Protein AF-A0A1I8ANJ7-F1 (afdb_monomer_lite)

Radius of gyration: 20.02 Å; chains: 1; bounding box: 48×36×56 Å

Structure (mmCIF, N/CA/C/O backbone):
data_AF-A0A1I8ANJ7-F1
#
_entry.id   AF-A0A1I8ANJ7-F1
#
loop_
_atom_site.group_PDB
_atom_site.id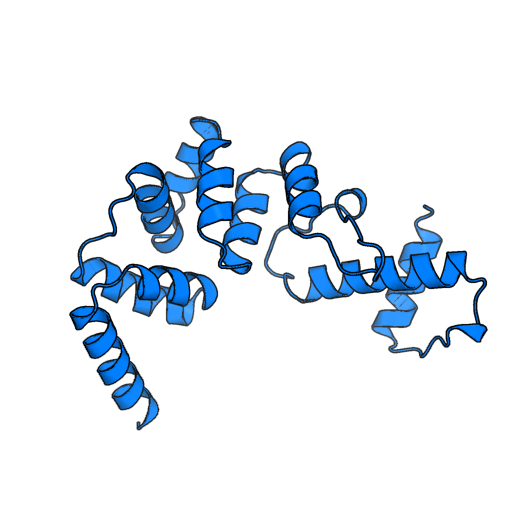
_atom_site.type_symbol
_atom_site.label_atom_id
_atom_site.label_alt_id
_atom_site.label_comp_id
_atom_site.label_asym_id
_atom_site.label_entity_id
_atom_site.label_seq_id
_atom_site.pdbx_PDB_ins_code
_atom_site.Cartn_x
_atom_site.Cartn_y
_atom_site.Cartn_z
_atom_site.occupancy
_atom_site.B_iso_or_equiv
_atom_site.auth_seq_id
_atom_site.auth_comp_id
_atom_site.auth_asym_id
_atom_site.auth_atom_id
_atom_site.pdbx_PDB_model_num
ATOM 1 N N . MET A 1 1 ? -5.001 6.020 26.574 1.00 52.22 1 MET A N 1
ATOM 2 C CA . MET A 1 1 ? -6.286 5.667 27.231 1.00 52.22 1 MET A CA 1
ATOM 3 C C . MET A 1 1 ? -6.264 4.179 27.523 1.00 52.22 1 MET A C 1
ATOM 5 O O . MET A 1 1 ? -5.816 3.430 26.674 1.00 52.22 1 MET A O 1
ATOM 9 N N . ASN A 1 2 ? -6.671 3.807 28.738 1.00 56.47 2 ASN A N 1
ATOM 10 C CA . ASN A 1 2 ? -6.442 2.523 29.410 1.00 56.47 2 ASN A CA 1
ATOM 11 C C . ASN A 1 2 ? -6.648 1.273 28.541 1.00 56.47 2 ASN A C 1
ATOM 13 O O . ASN A 1 2 ? -7.693 1.131 27.906 1.00 56.47 2 ASN A O 1
ATOM 17 N N . SER A 1 3 ? -5.702 0.331 28.623 1.00 76.25 3 SER A N 1
ATOM 18 C CA . SER A 1 3 ? -5.731 -0.971 27.933 1.00 76.25 3 SER A CA 1
ATOM 19 C C . SER A 1 3 ? -7.056 -1.725 28.100 1.00 76.25 3 SER A C 1
ATOM 21 O O . SER A 1 3 ? -7.495 -2.415 27.187 1.00 76.25 3 SER A O 1
ATOM 23 N N . LEU A 1 4 ? -7.747 -1.536 29.230 1.00 84.75 4 LEU A N 1
ATOM 24 C CA . LEU A 1 4 ? -9.074 -2.095 29.494 1.00 84.75 4 LEU A CA 1
ATOM 25 C C . LEU A 1 4 ? -10.150 -1.608 28.515 1.00 84.75 4 LEU A C 1
ATOM 27 O O . LEU A 1 4 ? -10.986 -2.406 28.095 1.00 84.75 4 LEU A O 1
ATOM 31 N N . PHE A 1 5 ? -10.142 -0.328 28.129 1.00 86.94 5 PHE A N 1
ATOM 32 C CA . PHE A 1 5 ? -11.106 0.194 27.157 1.00 86.94 5 PHE A CA 1
ATOM 33 C C . PHE A 1 5 ? -10.870 -0.452 25.792 1.00 86.94 5 PHE A C 1
ATOM 35 O O . PHE A 1 5 ? -11.793 -1.019 25.218 1.00 86.94 5 PHE A O 1
ATOM 42 N N . GLN A 1 6 ? -9.623 -0.436 25.320 1.00 86.00 6 GLN A N 1
ATOM 43 C CA . GLN A 1 6 ? -9.224 -1.042 24.048 1.00 86.00 6 GLN A CA 1
ATOM 44 C C . GLN A 1 6 ? -9.567 -2.536 23.997 1.00 86.00 6 GLN A C 1
ATOM 46 O O . GLN A 1 6 ? -10.168 -3.004 23.032 1.00 86.00 6 GLN A O 1
ATOM 51 N N . LEU A 1 7 ? -9.272 -3.273 25.071 1.00 87.75 7 LEU A N 1
ATOM 52 C CA . LEU A 1 7 ? -9.599 -4.692 25.195 1.00 87.75 7 LEU A CA 1
ATOM 53 C C . LEU A 1 7 ? -11.113 -4.934 25.150 1.00 87.75 7 LEU A C 1
ATOM 55 O O . LEU A 1 7 ? -11.577 -5.818 24.434 1.00 87.75 7 LEU A O 1
ATOM 59 N N . THR A 1 8 ? -11.891 -4.097 25.839 1.00 88.19 8 THR A N 1
ATOM 60 C CA . THR A 1 8 ? -13.358 -4.161 25.811 1.00 88.19 8 THR A CA 1
ATOM 61 C C . THR A 1 8 ? -13.895 -3.919 24.400 1.00 88.19 8 THR A C 1
ATOM 63 O O . THR A 1 8 ? -14.697 -4.711 23.908 1.00 88.19 8 THR A O 1
ATOM 66 N N . VAL A 1 9 ? -13.427 -2.875 23.705 1.00 87.06 9 VAL A N 1
ATOM 67 C CA . VAL A 1 9 ? -13.854 -2.594 22.325 1.00 87.06 9 VAL A CA 1
ATOM 68 C C . VAL A 1 9 ? -13.461 -3.730 21.383 1.00 87.06 9 VAL A C 1
ATOM 70 O O . VAL A 1 9 ? -14.281 -4.157 20.572 1.00 87.06 9 VAL A O 1
ATOM 73 N N . LYS A 1 10 ? -12.243 -4.265 21.511 1.00 88.19 10 LYS A N 1
ATOM 74 C CA . LYS A 1 10 ? -11.784 -5.409 20.720 1.00 88.19 10 LYS A CA 1
ATOM 75 C C . LYS A 1 10 ? -12.692 -6.624 20.909 1.00 88.19 10 LYS A C 1
ATOM 77 O O . LYS A 1 10 ? -13.071 -7.236 19.911 1.00 88.19 10 LYS A O 1
ATOM 82 N N . ASN A 1 11 ? -13.089 -6.940 22.142 1.00 88.75 11 ASN A N 1
ATOM 83 C CA . ASN A 1 11 ? -14.018 -8.038 22.422 1.00 88.75 11 ASN A CA 1
ATOM 84 C C . ASN A 1 11 ? -15.394 -7.779 21.797 1.00 88.75 11 ASN A C 1
ATOM 86 O O . ASN A 1 11 ? -15.884 -8.626 21.059 1.00 88.75 11 ASN A O 1
ATOM 90 N N . ILE A 1 12 ? -15.958 -6.578 21.975 1.00 87.62 12 ILE A N 1
ATOM 91 C CA . ILE A 1 12 ? -17.241 -6.175 21.367 1.00 87.62 12 ILE A CA 1
ATOM 92 C C . ILE A 1 12 ? -17.216 -6.359 19.844 1.00 87.62 12 ILE A C 1
ATOM 94 O O . ILE A 1 12 ? -18.153 -6.914 19.269 1.00 87.62 12 ILE A O 1
ATOM 98 N N . VAL A 1 13 ? -16.148 -5.907 19.180 1.00 87.06 13 VAL A N 1
ATOM 99 C CA . VAL A 1 13 ? -15.991 -6.020 17.721 1.00 87.06 13 VAL A CA 1
ATOM 100 C C . VAL A 1 13 ? -15.814 -7.479 17.294 1.00 87.06 13 VAL A C 1
ATOM 102 O O . VAL A 1 13 ? -16.432 -7.909 16.319 1.00 87.06 13 VAL A O 1
ATOM 105 N N . THR A 1 14 ? -15.011 -8.251 18.029 1.00 86.94 14 THR A N 1
ATOM 106 C CA . THR A 1 14 ? -14.738 -9.670 17.738 1.00 86.94 14 THR A CA 1
ATOM 107 C C . THR A 1 14 ? -16.002 -10.520 17.876 1.00 86.94 14 THR A C 1
ATOM 109 O O . THR A 1 14 ? -16.301 -11.332 17.002 1.00 86.94 14 THR A O 1
ATOM 112 N N . GLU A 1 15 ? -16.787 -10.275 18.924 1.00 89.19 15 GLU A N 1
ATOM 113 C CA . GLU A 1 15 ? -18.061 -10.944 19.206 1.00 89.19 15 GLU A CA 1
ATOM 114 C C . GLU A 1 15 ? -19.235 -10.378 18.386 1.00 89.19 15 GLU A C 1
ATOM 116 O O . GLU A 1 15 ? -20.356 -10.874 18.479 1.00 89.19 15 GLU A O 1
ATOM 121 N N . LYS A 1 16 ? -18.990 -9.359 17.546 1.00 86.94 16 LYS A N 1
ATOM 122 C CA . LYS A 1 16 ? -19.994 -8.683 16.702 1.00 86.94 16 LYS A CA 1
ATOM 123 C C . LYS A 1 16 ? -21.186 -8.131 17.498 1.00 86.94 16 LYS A C 1
ATOM 125 O O . LYS A 1 16 ? -22.314 -8.100 17.002 1.00 86.94 16 LYS A O 1
ATOM 130 N N . LEU A 1 17 ? -20.939 -7.665 18.719 1.00 86.38 17 LEU A N 1
ATOM 131 C CA . LEU A 1 17 ? -21.964 -7.067 19.569 1.00 86.38 17 LEU A CA 1
ATOM 132 C C . LEU A 1 17 ? -22.392 -5.696 19.019 1.00 86.38 17 LEU A C 1
ATOM 134 O O . LEU A 1 17 ? -21.572 -4.874 18.604 1.00 86.38 17 LEU A O 1
ATOM 138 N N . VAL A 1 18 ? -23.701 -5.432 19.025 1.00 83.94 18 VAL A N 1
ATOM 139 C CA . VAL A 1 18 ? -24.272 -4.184 18.499 1.00 83.94 18 VAL A CA 1
ATOM 140 C C . VAL A 1 18 ? -24.330 -3.128 19.600 1.00 83.94 18 VAL A C 1
ATOM 142 O O . VAL A 1 18 ? -25.130 -3.240 20.526 1.00 83.94 18 VAL A O 1
ATOM 145 N N . ILE A 1 19 ? -23.537 -2.063 19.460 1.00 83.12 19 ILE A N 1
ATOM 146 C CA . ILE A 1 19 ? -23.615 -0.874 20.320 1.00 83.12 19 ILE A CA 1
ATOM 147 C C . ILE A 1 19 ? -24.334 0.253 19.585 1.00 83.12 19 ILE A C 1
ATOM 149 O O . ILE A 1 19 ? -23.869 0.745 18.555 1.00 83.12 19 ILE A O 1
ATOM 153 N N . LYS A 1 20 ? -25.476 0.678 20.133 1.00 81.56 20 LYS A N 1
ATOM 154 C CA . LYS A 1 20 ? -26.247 1.820 19.626 1.00 81.56 20 LYS A CA 1
ATOM 155 C C . LYS A 1 20 ? -25.714 3.129 20.214 1.00 81.56 20 LYS A C 1
ATOM 157 O O . LYS A 1 20 ? -25.249 3.161 21.350 1.00 81.56 20 LYS A O 1
ATOM 162 N N . ALA A 1 21 ? -25.833 4.226 19.464 1.00 77.81 21 ALA A N 1
ATOM 163 C CA . ALA A 1 21 ? -25.321 5.542 19.867 1.00 77.81 21 ALA A CA 1
ATOM 164 C C . ALA A 1 21 ? -25.918 6.067 21.186 1.00 77.81 21 ALA A C 1
ATOM 166 O O . ALA A 1 21 ? -25.265 6.817 21.902 1.00 77.81 21 ALA A O 1
ATOM 167 N N . ASN A 1 22 ? -27.135 5.644 21.534 1.00 85.25 22 ASN A N 1
ATOM 168 C CA . ASN A 1 22 ? -27.808 6.021 22.776 1.00 85.25 22 ASN A CA 1
ATOM 169 C C . ASN A 1 22 ? -27.407 5.170 23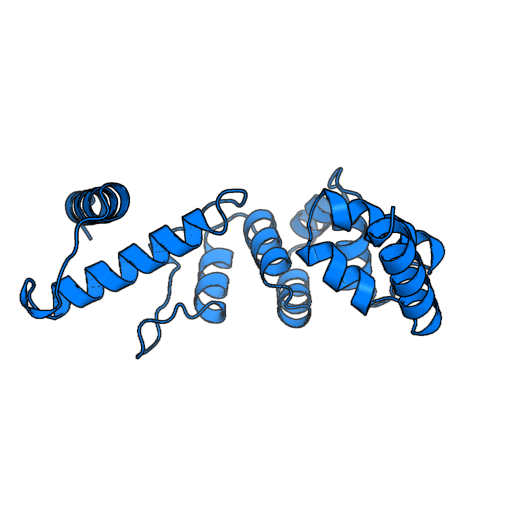.997 1.00 85.25 22 ASN A C 1
ATOM 171 O O . ASN A 1 22 ? -27.878 5.447 25.095 1.00 85.25 22 ASN A O 1
ATOM 175 N N . MET A 1 23 ? -26.574 4.137 23.826 1.00 86.38 23 MET A N 1
ATOM 176 C CA . MET A 1 23 ? -26.144 3.252 24.920 1.00 86.38 23 MET A CA 1
ATOM 177 C C . MET A 1 23 ? -24.919 3.775 25.675 1.00 86.38 23 MET A C 1
ATOM 179 O O . MET A 1 23 ? -24.607 3.268 26.748 1.00 86.38 23 MET A O 1
ATOM 183 N N . LEU A 1 24 ? -24.209 4.762 25.123 1.00 86.56 24 LEU A N 1
ATOM 184 C CA . LEU A 1 24 ? -22.970 5.288 25.686 1.00 86.56 24 LEU A CA 1
ATOM 185 C C . LEU A 1 24 ? -23.007 6.820 25.731 1.00 86.56 24 LEU A C 1
ATOM 187 O O . LEU A 1 24 ? -23.557 7.446 24.823 1.00 86.56 24 LEU A O 1
ATOM 191 N N . PRO A 1 25 ? -22.362 7.453 26.728 1.00 91.75 25 PRO A N 1
ATOM 192 C CA . PRO A 1 25 ? -22.071 8.879 26.678 1.00 91.75 25 PRO A CA 1
ATOM 193 C C . PRO A 1 25 ? -21.355 9.237 25.374 1.00 91.75 25 PRO A C 1
ATOM 195 O O . PRO A 1 25 ? -20.446 8.521 24.951 1.00 91.75 25 PRO A O 1
ATOM 198 N N . TRP A 1 26 ? -21.717 10.371 24.770 1.00 87.81 26 TRP A N 1
ATOM 199 C CA . TRP A 1 26 ? -21.248 10.768 23.436 1.00 87.81 26 TRP A CA 1
ATOM 200 C C . TRP A 1 26 ? -19.728 10.641 23.249 1.00 87.81 26 TRP A C 1
ATOM 202 O O . TRP A 1 26 ? -19.271 10.043 22.282 1.00 87.81 26 TRP A O 1
ATOM 212 N N . ARG A 1 27 ? -18.928 11.110 24.218 1.00 88.56 27 ARG A N 1
ATOM 213 C CA . ARG A 1 27 ? -17.457 10.999 24.167 1.00 88.56 27 ARG A CA 1
ATOM 214 C C . ARG A 1 27 ? -16.959 9.549 24.134 1.00 88.56 27 ARG A C 1
ATOM 216 O O . ARG A 1 27 ? -16.012 9.246 23.420 1.00 88.56 27 ARG A O 1
ATOM 223 N N . ILE A 1 28 ? -17.597 8.655 24.890 1.00 88.69 28 ILE A N 1
ATOM 224 C CA . ILE A 1 28 ? -17.242 7.229 24.923 1.00 88.69 28 ILE A CA 1
ATOM 225 C C . ILE A 1 28 ? -17.638 6.565 23.604 1.00 88.69 28 ILE A C 1
ATOM 227 O O . ILE A 1 28 ? -16.865 5.779 23.061 1.00 88.69 28 ILE A O 1
ATOM 231 N N . PHE A 1 29 ? -18.805 6.920 23.058 1.00 89.50 29 PHE A N 1
ATOM 232 C CA . PHE A 1 29 ? -19.232 6.451 21.744 1.00 89.50 29 PHE A CA 1
ATOM 233 C C . PHE A 1 29 ? -18.249 6.873 20.641 1.00 89.50 29 PHE A C 1
ATOM 235 O O . PHE A 1 29 ? -17.862 6.038 19.828 1.00 89.50 29 PHE A O 1
ATOM 242 N N . LEU A 1 30 ? -17.780 8.126 20.645 1.00 89.94 30 LEU A N 1
ATOM 243 C CA . LEU A 1 30 ? -16.767 8.597 19.695 1.00 89.94 30 LEU A CA 1
ATOM 244 C C . LEU A 1 30 ? -15.458 7.803 19.803 1.00 89.94 30 LEU A C 1
ATOM 246 O O . LEU A 1 30 ? -14.972 7.298 18.793 1.00 89.94 30 LEU A O 1
ATOM 250 N N . ASN A 1 31 ? -14.930 7.617 21.016 1.00 90.06 31 ASN A N 1
ATOM 251 C CA . ASN A 1 31 ? -13.709 6.833 21.231 1.00 90.06 31 ASN A CA 1
ATOM 252 C C . ASN A 1 31 ? -13.875 5.373 20.779 1.00 90.06 31 ASN A C 1
ATOM 254 O O . ASN A 1 31 ? -12.953 4.785 20.218 1.00 90.06 31 ASN A O 1
ATOM 258 N N . PHE A 1 32 ? -15.057 4.789 20.998 1.00 90.62 32 PHE A N 1
ATOM 259 C CA . PHE A 1 32 ? -15.390 3.450 20.517 1.00 90.62 32 PHE A CA 1
ATOM 260 C C . PHE A 1 32 ? -15.344 3.384 18.986 1.00 90.62 32 PHE A C 1
ATOM 262 O O . PHE A 1 32 ? -14.726 2.475 18.437 1.00 90.62 32 PHE A O 1
ATOM 269 N N . GLN A 1 33 ? -15.960 4.350 18.294 1.00 91.69 33 GLN A N 1
ATOM 270 C CA . GLN A 1 33 ? -15.965 4.398 16.827 1.00 91.69 33 GLN A CA 1
ATOM 271 C C . GLN A 1 33 ? -14.557 4.574 16.255 1.00 91.69 33 GLN A C 1
ATOM 273 O O . GLN A 1 33 ? -14.197 3.873 15.311 1.00 91.69 33 GLN A O 1
ATOM 278 N N . GLN A 1 34 ? -13.750 5.463 16.840 1.00 93.06 34 GLN A N 1
ATOM 279 C CA . GLN A 1 34 ? -12.358 5.661 16.433 1.00 93.06 34 GLN A CA 1
ATOM 280 C C . GLN A 1 34 ? -11.560 4.367 16.576 1.00 93.06 34 GLN A C 1
ATOM 282 O O . GLN A 1 34 ? -10.980 3.892 15.605 1.00 93.06 34 GLN A O 1
ATOM 287 N N . TYR A 1 35 ? -11.601 3.737 17.753 1.00 92.69 35 TYR A N 1
ATOM 288 C CA . TYR A 1 35 ? -10.842 2.511 17.984 1.00 92.69 35 TYR A CA 1
ATOM 289 C C . TYR A 1 35 ? -11.329 1.344 17.119 1.00 92.69 35 TYR A C 1
ATOM 291 O O . TYR A 1 35 ? -10.524 0.583 16.590 1.00 92.69 35 TYR A O 1
ATOM 299 N N . LYS A 1 36 ? -12.642 1.232 16.890 1.00 92.69 36 LYS A N 1
ATOM 300 C CA . LYS A 1 36 ? -13.189 0.266 15.934 1.00 92.69 36 LYS A CA 1
ATOM 301 C C . LYS A 1 36 ? -12.607 0.474 14.531 1.00 92.69 36 LYS A C 1
ATOM 303 O O . LYS A 1 36 ? -12.205 -0.501 13.908 1.00 92.69 36 LYS A O 1
ATOM 308 N N . LYS A 1 37 ? -12.511 1.720 14.053 1.00 94.38 37 LYS A N 1
ATOM 309 C CA . LYS A 1 37 ? -11.901 2.022 12.749 1.00 94.38 37 LYS A CA 1
ATOM 310 C C . LYS A 1 37 ? -10.412 1.665 12.698 1.00 94.38 37 LYS A C 1
ATOM 312 O O . LYS A 1 37 ? -9.968 1.170 11.667 1.00 94.38 37 LYS A O 1
ATOM 317 N N . ILE A 1 38 ? -9.666 1.845 13.791 1.00 94.81 38 ILE A N 1
ATOM 318 C CA . ILE A 1 38 ? -8.267 1.384 13.897 1.00 94.81 38 ILE A CA 1
ATOM 319 C C . ILE A 1 38 ? -8.195 -0.141 13.742 1.00 94.81 38 ILE A C 1
ATOM 321 O O . ILE A 1 38 ? -7.429 -0.654 12.928 1.00 94.81 38 ILE A O 1
ATOM 325 N N . LEU A 1 39 ? -9.046 -0.880 14.462 1.00 93.38 39 LEU A N 1
ATOM 326 C CA . LEU A 1 39 ? -9.112 -2.341 14.354 1.00 93.38 39 LEU A CA 1
ATOM 327 C C . LEU A 1 39 ? -9.475 -2.799 12.935 1.00 93.38 39 LEU A C 1
ATOM 329 O O . LEU A 1 39 ? -8.863 -3.733 12.416 1.00 93.38 39 LEU A O 1
ATOM 333 N N . ASP A 1 40 ? -10.446 -2.139 12.302 1.00 92.69 40 ASP A N 1
ATOM 334 C CA . ASP A 1 40 ? -10.848 -2.430 10.925 1.00 92.69 40 ASP A CA 1
ATOM 335 C C . ASP A 1 40 ? -9.697 -2.151 9.939 1.00 92.69 40 ASP A C 1
ATOM 337 O O . ASP A 1 40 ? -9.457 -2.960 9.039 1.00 92.69 40 ASP A O 1
ATOM 341 N N . PHE A 1 41 ? -8.930 -1.074 10.145 1.00 93.31 41 PHE A N 1
ATOM 342 C CA . PHE A 1 41 ? -7.732 -0.765 9.360 1.00 93.31 41 PHE A CA 1
ATOM 343 C C . PHE A 1 41 ? -6.663 -1.857 9.502 1.00 93.31 41 PHE A C 1
ATOM 345 O O . PHE A 1 41 ? -6.189 -2.391 8.501 1.00 93.31 41 PHE A O 1
ATOM 352 N N . HIS A 1 42 ? -6.320 -2.260 10.729 1.00 93.31 42 HIS A N 1
ATOM 353 C CA . HIS A 1 42 ? -5.347 -3.337 10.950 1.00 93.31 42 HIS A CA 1
ATOM 354 C C . HIS A 1 42 ? -5.808 -4.675 10.389 1.00 93.31 42 HIS A C 1
ATOM 356 O O . HIS A 1 42 ? -4.996 -5.458 9.904 1.00 93.31 42 HIS A O 1
ATOM 362 N N . LYS A 1 43 ? -7.112 -4.950 10.429 1.00 91.25 43 LYS A N 1
ATOM 363 C CA . LYS A 1 43 ? -7.671 -6.156 9.828 1.00 91.25 43 LYS A CA 1
ATOM 364 C C . LYS A 1 43 ? -7.512 -6.142 8.308 1.00 91.25 43 LYS A C 1
ATOM 366 O O . LYS A 1 43 ? -7.122 -7.161 7.735 1.00 91.25 43 LYS A O 1
ATOM 371 N N . LEU A 1 44 ? -7.798 -5.003 7.673 1.00 88.94 44 LEU A N 1
ATOM 372 C CA . LEU A 1 44 ? -7.647 -4.820 6.230 1.00 88.94 44 LEU A CA 1
ATOM 373 C C . LEU A 1 44 ? -6.187 -5.003 5.792 1.00 88.94 44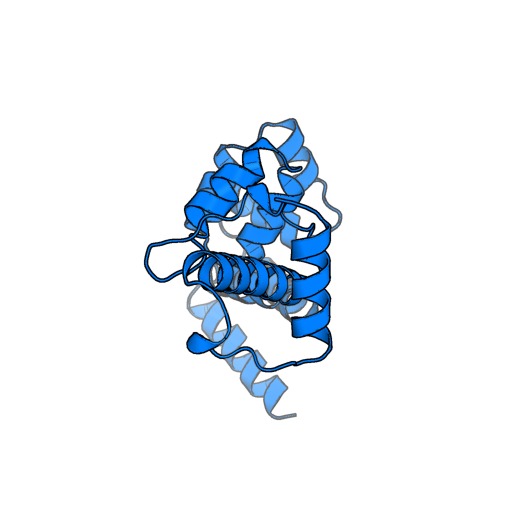 LEU A C 1
ATOM 375 O O . LEU A 1 44 ? -5.929 -5.703 4.817 1.00 88.94 44 LEU A O 1
ATOM 379 N N . TYR A 1 45 ? -5.244 -4.460 6.563 1.00 89.44 45 TYR A N 1
ATOM 380 C CA . TYR A 1 45 ? -3.808 -4.494 6.272 1.00 89.44 45 TYR A CA 1
ATOM 381 C C . TYR A 1 45 ? -3.031 -5.451 7.185 1.00 89.44 45 TYR A C 1
ATOM 383 O O . TYR A 1 45 ? -1.901 -5.178 7.577 1.00 89.44 45 TYR A O 1
ATOM 391 N N . SER A 1 46 ? -3.619 -6.603 7.510 1.00 88.50 46 SER A N 1
ATOM 392 C CA . SER A 1 46 ? -3.064 -7.566 8.482 1.00 88.50 46 SER A CA 1
ATOM 393 C C . SER A 1 46 ? -1.717 -8.187 8.095 1.00 88.50 46 SER A C 1
ATOM 395 O O . SER A 1 46 ? -1.041 -8.762 8.944 1.00 88.50 46 SER A O 1
ATOM 397 N N . LYS A 1 47 ? -1.325 -8.081 6.821 1.00 87.00 47 LYS A N 1
ATOM 398 C CA . LYS A 1 47 ? -0.020 -8.530 6.313 1.00 87.00 47 LYS A CA 1
ATOM 399 C C . LYS A 1 47 ? 1.082 -7.476 6.453 1.00 87.00 47 LYS A C 1
ATOM 401 O O . LYS A 1 47 ? 2.241 -7.794 6.212 1.00 87.00 47 LYS A O 1
ATOM 406 N N . LEU A 1 48 ? 0.726 -6.238 6.796 1.00 86.50 48 LEU A N 1
ATOM 407 C CA . LEU A 1 48 ? 1.671 -5.145 6.979 1.00 86.50 48 LEU A CA 1
ATOM 408 C C . LEU A 1 48 ? 2.041 -4.969 8.455 1.00 86.50 48 LEU A C 1
ATOM 410 O O . LEU A 1 48 ? 1.252 -5.328 9.335 1.00 86.50 48 LEU A O 1
ATOM 414 N N . PRO A 1 49 ? 3.205 -4.362 8.750 1.00 88.50 49 PRO A N 1
ATOM 415 C CA . PRO A 1 49 ? 3.522 -3.920 10.101 1.00 88.50 49 PRO A CA 1
ATOM 416 C C . PRO A 1 49 ? 2.406 -3.028 10.651 1.00 88.50 49 PRO A C 1
ATOM 418 O O . PRO A 1 49 ? 1.974 -2.079 9.991 1.00 88.50 49 PRO A O 1
ATOM 421 N N . ALA A 1 50 ? 1.919 -3.333 11.853 1.00 91.81 50 ALA A N 1
ATOM 422 C CA . ALA A 1 50 ? 0.851 -2.557 12.468 1.00 91.81 50 ALA A CA 1
ATOM 423 C C . ALA A 1 50 ? 1.331 -1.130 12.774 1.00 91.81 50 ALA A C 1
ATOM 425 O O . ALA A 1 50 ? 2.366 -0.945 13.414 1.00 91.81 50 ALA A O 1
ATOM 426 N N . LEU A 1 51 ? 0.563 -0.132 12.328 1.00 92.81 51 LEU A N 1
ATOM 427 C CA . LEU A 1 51 ? 0.744 1.249 12.770 1.00 92.81 51 LEU A CA 1
ATOM 428 C C . LEU A 1 51 ? 0.420 1.361 14.270 1.00 92.81 51 LEU A C 1
ATOM 430 O O . LEU A 1 51 ? -0.578 0.783 14.696 1.00 92.81 51 LEU A O 1
ATOM 434 N N . PRO A 1 52 ? 1.197 2.103 15.073 1.00 93.50 52 PRO A N 1
ATOM 435 C CA . PRO A 1 52 ? 0.807 2.413 16.443 1.00 93.50 52 PRO A CA 1
ATOM 436 C C . PRO A 1 52 ? -0.548 3.132 16.491 1.00 93.50 52 PRO A C 1
ATOM 438 O O . PRO A 1 52 ? -0.811 4.023 15.678 1.00 93.50 52 PRO A O 1
ATOM 441 N N . ASP A 1 53 ? -1.394 2.782 17.464 1.00 92.94 53 ASP A N 1
ATOM 442 C CA . ASP A 1 53 ? -2.730 3.372 17.636 1.00 92.94 53 ASP A CA 1
ATOM 443 C C . ASP A 1 53 ? -2.661 4.908 17.759 1.00 92.94 53 ASP A C 1
ATOM 445 O O . ASP A 1 53 ? -3.552 5.626 17.306 1.00 92.94 53 ASP A O 1
ATOM 449 N N . GLU A 1 54 ? -1.580 5.429 18.347 1.00 91.94 54 GLU A N 1
ATOM 450 C CA . GLU A 1 54 ? -1.333 6.858 18.562 1.00 91.94 54 GLU A CA 1
ATOM 451 C C . GLU A 1 54 ? -1.066 7.635 17.262 1.00 91.94 54 GLU A C 1
ATOM 453 O O . GLU A 1 54 ? -1.187 8.869 17.229 1.00 91.94 54 GLU A O 1
ATOM 458 N N . CYS A 1 55 ? -0.706 6.934 16.184 1.00 94.62 55 CYS A N 1
ATOM 459 C CA . CYS A 1 55 ? -0.490 7.545 14.880 1.00 94.62 55 CYS A CA 1
ATOM 460 C C . CYS A 1 55 ? -1.806 7.895 14.186 1.00 94.62 55 CYS A C 1
ATOM 462 O O . CYS A 1 55 ? -1.815 8.827 13.388 1.00 94.62 55 CYS A O 1
ATOM 464 N N . PHE A 1 56 ? -2.913 7.209 14.489 1.00 95.50 56 PHE A N 1
ATOM 465 C CA . PHE A 1 56 ? -4.177 7.424 13.789 1.00 95.50 56 PHE A CA 1
ATOM 466 C C . PHE A 1 56 ? -4.769 8.800 14.087 1.00 95.50 56 PHE A C 1
ATOM 468 O O . PHE A 1 56 ? -5.046 9.169 15.232 1.00 95.50 56 PHE A O 1
ATOM 475 N N . VAL A 1 57 ? -4.999 9.554 13.015 1.00 95.25 57 VAL A N 1
ATOM 476 C CA . VAL A 1 57 ? -5.675 10.849 13.047 1.00 95.25 57 VAL A CA 1
ATOM 477 C C . VAL A 1 57 ? -7.051 10.700 12.420 1.00 95.25 57 VAL A C 1
ATOM 479 O O . VAL A 1 57 ? -7.207 10.043 11.394 1.00 95.25 57 VAL A O 1
ATOM 482 N N . PHE A 1 58 ? -8.052 11.311 13.047 1.00 94.56 58 PHE A N 1
ATOM 483 C CA . PHE A 1 58 ? -9.434 11.288 12.584 1.00 94.56 58 PHE A CA 1
ATOM 484 C C . PHE A 1 58 ? -9.895 12.693 12.221 1.00 94.56 58 PHE A C 1
ATOM 486 O O . PHE A 1 58 ? -9.648 13.638 12.975 1.00 94.56 58 PHE A O 1
ATOM 493 N N . ASP A 1 59 ? -10.594 12.817 11.098 1.00 91.69 59 ASP A N 1
ATOM 494 C CA . ASP A 1 59 ? -11.277 14.052 10.728 1.00 91.69 59 ASP A CA 1
ATOM 495 C C . ASP A 1 59 ? -12.592 14.241 11.515 1.00 91.69 59 ASP A C 1
ATOM 497 O O . ASP A 1 59 ? -12.945 13.469 12.416 1.00 91.69 59 ASP A O 1
ATOM 501 N N . LYS A 1 60 ? -13.333 15.307 11.184 1.00 87.00 60 LYS A N 1
ATOM 502 C CA . LYS A 1 60 ? -14.608 15.639 11.840 1.00 87.00 60 LYS A CA 1
ATOM 503 C C . LYS A 1 60 ? -15.687 14.571 11.633 1.00 87.00 60 LYS A C 1
ATOM 505 O O . LYS A 1 60 ? -16.529 14.405 12.513 1.00 87.00 60 LYS A O 1
ATOM 510 N N . ASP A 1 61 ? -15.627 13.835 10.527 1.00 89.94 61 ASP A N 1
ATOM 511 C CA . ASP A 1 61 ? -16.568 12.773 10.162 1.00 89.94 61 ASP A CA 1
ATOM 512 C C . ASP A 1 61 ? -16.100 11.395 10.665 1.00 89.94 61 ASP A C 1
ATOM 514 O O . ASP A 1 61 ? -16.636 10.345 10.292 1.00 89.94 61 ASP A O 1
ATOM 518 N N . LEU A 1 62 ? -15.096 11.390 11.552 1.00 88.50 62 LEU A N 1
ATOM 519 C CA . LEU A 1 62 ? -14.431 10.210 12.094 1.00 88.50 62 LEU A CA 1
ATOM 520 C C . LEU A 1 62 ? -13.753 9.356 11.027 1.00 88.50 62 LEU A C 1
ATOM 522 O O . LEU A 1 62 ? -13.489 8.182 11.283 1.00 88.50 62 LEU A O 1
ATOM 526 N N . SER A 1 63 ? -13.512 9.851 9.821 1.00 92.25 63 SER A N 1
ATOM 527 C CA . SER A 1 63 ? -12.725 9.124 8.826 1.00 92.25 63 SER A CA 1
ATOM 528 C C . SER A 1 63 ? -11.248 9.210 9.188 1.00 92.25 63 SER A C 1
ATOM 530 O O . SER A 1 63 ? -10.805 10.185 9.793 1.00 92.25 63 SER A O 1
ATOM 532 N N . ILE A 1 64 ? -10.495 8.150 8.884 1.00 94.06 64 ILE A N 1
ATOM 533 C CA . ILE A 1 64 ? -9.051 8.146 9.124 1.00 94.06 64 ILE A CA 1
ATOM 534 C C . ILE A 1 64 ? -8.426 9.117 8.122 1.00 94.06 64 ILE A C 1
ATOM 536 O O . ILE A 1 64 ? -8.520 8.903 6.913 1.00 94.06 64 ILE A O 1
ATOM 540 N N . ASP A 1 65 ? -7.774 10.159 8.628 1.00 93.62 65 ASP A N 1
ATOM 541 C CA . ASP A 1 65 ? -6.911 11.023 7.834 1.00 93.62 65 ASP A CA 1
ATOM 542 C C . ASP A 1 65 ? -5.608 10.262 7.578 1.00 93.62 65 ASP A C 1
ATOM 544 O O . ASP A 1 65 ? -4.689 10.249 8.402 1.00 93.62 65 ASP A O 1
ATOM 548 N N . LEU A 1 66 ? -5.567 9.550 6.452 1.00 89.75 66 LEU A N 1
ATOM 549 C CA . LEU A 1 66 ? -4.435 8.704 6.080 1.00 89.75 66 LEU A CA 1
ATOM 550 C C . LEU A 1 66 ? -3.148 9.507 5.895 1.00 89.75 66 LEU A C 1
ATOM 552 O O . LEU A 1 66 ? -2.080 9.010 6.242 1.00 89.75 66 LEU A O 1
ATOM 556 N N . GLN A 1 67 ? -3.241 10.742 5.393 1.00 87.25 67 GLN A N 1
ATOM 557 C CA . GLN A 1 67 ? -2.066 11.578 5.183 1.00 87.25 67 GLN A CA 1
ATOM 558 C C . GLN A 1 67 ? -1.413 11.909 6.527 1.00 87.25 67 GLN A C 1
ATOM 560 O O . GLN A 1 67 ? -0.253 11.558 6.747 1.00 87.25 67 GLN A O 1
ATOM 565 N N . GLN A 1 68 ? -2.170 12.496 7.458 1.00 90.94 68 GLN A N 1
ATOM 566 C CA . GLN A 1 68 ? -1.635 12.825 8.782 1.00 90.94 68 GLN A CA 1
ATOM 567 C C . GLN A 1 68 ? -1.255 11.575 9.583 1.00 90.94 68 GLN A C 1
ATOM 569 O O . GLN A 1 68 ? -0.301 11.604 10.363 1.00 90.94 68 GLN A O 1
ATOM 574 N N . THR A 1 69 ? -1.982 10.469 9.395 1.00 93.12 69 THR A N 1
ATOM 575 C CA . THR A 1 69 ? -1.668 9.194 10.050 1.00 93.12 69 THR A CA 1
ATOM 576 C C . THR A 1 69 ? -0.297 8.679 9.622 1.00 93.12 69 THR A C 1
ATOM 578 O O . THR A 1 69 ? 0.515 8.320 10.478 1.00 93.12 69 THR A O 1
ATOM 581 N N . PHE A 1 70 ? 0.008 8.694 8.322 1.00 89.56 70 PHE A N 1
ATOM 582 C CA . PHE A 1 70 ? 1.318 8.260 7.845 1.00 89.56 70 PHE A CA 1
ATOM 583 C C . PHE A 1 70 ? 2.434 9.245 8.191 1.00 89.56 70 PHE A C 1
ATOM 585 O O . PHE A 1 70 ? 3.489 8.804 8.632 1.00 89.56 70 PHE A O 1
ATOM 592 N N . GLU A 1 71 ? 2.193 10.557 8.125 1.00 87.50 71 GLU A N 1
ATOM 593 C CA . GLU A 1 71 ? 3.161 11.563 8.594 1.00 87.50 71 GLU A CA 1
ATOM 594 C C . GLU A 1 71 ? 3.551 11.367 10.073 1.00 87.50 71 GLU A C 1
ATOM 596 O O . GLU A 1 71 ? 4.675 11.675 10.477 1.00 87.50 71 GLU A O 1
ATOM 601 N N . ARG A 1 72 ? 2.636 10.856 10.910 1.00 92.44 72 ARG A N 1
ATOM 602 C CA . ARG A 1 72 ? 2.953 10.452 12.290 1.00 92.44 72 ARG A CA 1
ATOM 603 C C . ARG A 1 72 ? 3.690 9.120 12.351 1.00 92.44 72 ARG A C 1
ATOM 605 O O . ARG A 1 72 ? 4.633 9.012 13.129 1.00 92.44 72 ARG A O 1
ATOM 612 N N . ALA A 1 73 ? 3.272 8.132 11.562 1.00 91.38 73 ALA A N 1
ATOM 613 C CA . ALA A 1 73 ? 3.886 6.805 11.534 1.00 91.38 73 ALA A CA 1
ATOM 614 C C . ALA A 1 73 ? 5.365 6.855 11.123 1.00 91.38 73 ALA A C 1
ATOM 616 O O . ALA A 1 73 ? 6.192 6.208 11.758 1.00 91.38 73 ALA A O 1
ATOM 617 N N . GLU A 1 74 ? 5.720 7.686 10.141 1.00 85.25 74 GLU A N 1
ATOM 618 C CA . GLU A 1 74 ? 7.109 7.889 9.696 1.00 85.25 74 GLU A CA 1
ATOM 619 C C . GLU A 1 74 ? 8.061 8.331 10.813 1.00 85.25 74 GLU A C 1
ATOM 621 O O . GLU A 1 74 ? 9.259 8.087 10.733 1.00 85.25 74 GLU A O 1
ATOM 626 N N . LYS A 1 75 ? 7.550 8.974 11.870 1.00 87.75 75 LYS A N 1
ATOM 627 C CA . LYS A 1 75 ? 8.373 9.455 12.991 1.00 87.75 75 LYS A CA 1
ATOM 628 C C . LYS A 1 75 ? 8.712 8.369 14.007 1.00 87.75 75 LYS A C 1
ATOM 630 O O . LYS A 1 75 ? 9.573 8.594 14.853 1.00 87.75 75 LYS A O 1
ATOM 635 N N . VAL A 1 76 ? 7.988 7.250 13.996 1.00 89.81 76 VAL A N 1
ATOM 636 C CA . VAL A 1 76 ? 8.039 6.243 15.070 1.00 89.81 76 VAL A CA 1
ATOM 637 C C . VAL A 1 76 ? 8.198 4.810 14.567 1.00 89.81 76 VAL A C 1
ATOM 639 O O . VAL A 1 76 ? 8.510 3.925 15.359 1.00 89.81 76 VAL A O 1
ATOM 642 N N . MET A 1 77 ? 7.981 4.561 13.277 1.00 88.50 77 MET A N 1
ATOM 643 C CA . MET A 1 77 ? 8.091 3.240 12.661 1.00 88.50 77 MET A CA 1
ATOM 644 C C . MET A 1 77 ? 9.316 3.130 11.761 1.00 88.50 77 MET A C 1
ATOM 646 O O . MET A 1 77 ? 9.839 4.137 11.294 1.00 88.50 77 MET A O 1
ATOM 650 N N . ASP A 1 78 ? 9.718 1.889 11.462 1.00 83.62 78 ASP A N 1
ATOM 651 C CA . ASP A 1 78 ? 10.680 1.629 10.389 1.00 83.62 78 ASP A CA 1
ATOM 652 C C . ASP A 1 78 ? 10.106 2.185 9.066 1.00 83.62 78 ASP A C 1
ATOM 654 O O . ASP A 1 78 ? 9.004 1.778 8.663 1.00 83.62 78 ASP A O 1
ATOM 658 N N . PRO A 1 79 ? 10.823 3.095 8.384 1.00 77.75 79 PRO A N 1
ATOM 659 C CA . PRO A 1 79 ? 10.396 3.661 7.113 1.00 77.75 79 PRO A CA 1
ATOM 660 C C . PRO A 1 79 ? 10.044 2.616 6.052 1.00 77.75 79 PRO A C 1
ATOM 662 O O . PRO A 1 79 ? 9.131 2.849 5.266 1.00 77.75 79 PRO A O 1
ATOM 665 N N . ILE A 1 80 ? 10.684 1.440 6.049 1.00 78.69 80 ILE A N 1
ATOM 666 C CA . ILE A 1 80 ? 10.331 0.343 5.130 1.00 78.69 80 ILE A CA 1
ATOM 667 C C . ILE A 1 80 ? 8.909 -0.155 5.406 1.00 78.69 80 ILE A C 1
ATOM 669 O O . ILE A 1 80 ? 8.136 -0.416 4.482 1.00 78.69 80 ILE A O 1
ATOM 673 N N . GLY A 1 81 ? 8.538 -0.248 6.685 1.00 83.06 81 GLY A N 1
ATOM 674 C CA . GLY A 1 81 ? 7.195 -0.639 7.100 1.00 83.06 81 GLY A CA 1
ATOM 675 C C . GLY A 1 81 ? 6.143 0.378 6.666 1.00 83.06 81 GLY A C 1
ATOM 676 O O . GLY A 1 81 ? 5.096 -0.012 6.152 1.00 83.06 81 GLY A O 1
ATOM 677 N N . VAL A 1 82 ? 6.433 1.674 6.804 1.00 84.38 82 VAL A N 1
ATOM 678 C CA . VAL A 1 82 ? 5.538 2.745 6.331 1.00 84.38 82 VAL A CA 1
ATOM 679 C C . VAL A 1 82 ? 5.461 2.768 4.803 1.00 84.38 82 VAL A C 1
ATOM 681 O O . VAL A 1 82 ? 4.382 2.925 4.233 1.00 84.38 82 VAL A O 1
ATOM 684 N N . PHE A 1 83 ? 6.578 2.523 4.121 1.00 81.75 83 PHE A N 1
ATOM 685 C CA . PHE A 1 83 ? 6.630 2.455 2.666 1.00 81.75 83 PHE A CA 1
ATOM 686 C C . PHE A 1 83 ? 5.743 1.341 2.092 1.00 81.75 83 PHE A C 1
ATOM 688 O O . PHE A 1 83 ? 5.021 1.561 1.117 1.00 81.75 83 PHE A O 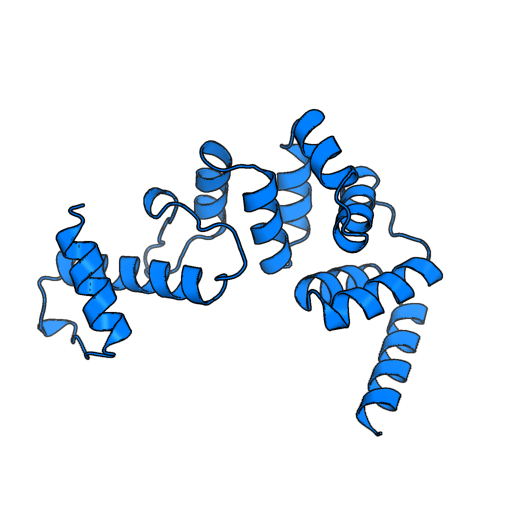1
ATOM 695 N N . ALA A 1 84 ? 5.691 0.183 2.754 1.00 83.19 84 ALA A N 1
ATOM 696 C CA . ALA A 1 84 ? 4.767 -0.889 2.392 1.00 83.19 84 ALA A CA 1
ATOM 697 C C . ALA A 1 84 ? 3.288 -0.456 2.490 1.00 83.19 84 ALA A C 1
ATOM 699 O O . ALA A 1 84 ? 2.480 -0.822 1.633 1.00 83.19 84 ALA A O 1
ATOM 700 N N . HIS A 1 85 ? 2.929 0.387 3.468 1.00 87.44 85 HIS A N 1
ATOM 701 C CA . HIS A 1 85 ? 1.583 0.971 3.539 1.00 87.44 85 HIS A CA 1
ATOM 702 C C . HIS A 1 85 ? 1.289 1.897 2.357 1.00 87.44 85 HIS A C 1
ATOM 704 O O . HIS A 1 85 ? 0.187 1.840 1.809 1.00 87.44 85 HIS A O 1
ATOM 710 N N . TYR A 1 86 ? 2.243 2.719 1.912 1.00 86.00 86 TYR A N 1
ATOM 711 C CA . TYR A 1 86 ? 2.034 3.594 0.751 1.00 86.00 86 TYR A CA 1
ATOM 712 C C . TYR A 1 86 ? 1.746 2.816 -0.538 1.00 86.00 86 TYR A C 1
ATOM 714 O O . TYR A 1 86 ? 0.876 3.219 -1.320 1.00 86.00 86 TYR A O 1
ATOM 722 N N . ILE A 1 87 ? 2.412 1.675 -0.725 1.00 83.38 87 ILE A N 1
ATOM 723 C CA . ILE A 1 87 ? 2.173 0.769 -1.854 1.00 83.38 87 ILE A CA 1
ATOM 724 C C . ILE A 1 87 ? 0.739 0.233 -1.826 1.00 83.38 87 ILE A C 1
ATOM 726 O O . ILE A 1 87 ? 0.041 0.285 -2.843 1.00 83.38 87 ILE A O 1
ATOM 730 N N . GLU A 1 88 ? 0.265 -0.215 -0.660 1.00 85.56 88 GLU A N 1
ATOM 731 C CA . GLU A 1 88 ? -1.102 -0.723 -0.511 1.00 85.56 88 GLU A CA 1
ATOM 732 C C . GLU A 1 88 ? -2.167 0.335 -0.843 1.00 85.56 88 GLU A C 1
ATOM 734 O O . GLU A 1 88 ? -3.216 0.013 -1.404 1.00 85.56 88 GLU A O 1
ATOM 739 N N . HIS A 1 89 ? -1.874 1.614 -0.593 1.00 82.69 89 HIS A N 1
ATOM 740 C CA . HIS A 1 89 ? -2.782 2.729 -0.877 1.00 82.69 89 HIS A CA 1
ATOM 741 C C . HIS A 1 89 ? -2.718 3.239 -2.329 1.00 82.69 89 HIS A C 1
ATOM 743 O O . HIS A 1 89 ? -3.487 4.129 -2.697 1.00 82.69 89 HIS A O 1
ATOM 749 N N . ARG A 1 90 ? -1.855 2.668 -3.186 1.00 82.38 90 ARG A N 1
ATOM 750 C CA . ARG A 1 90 ? -1.770 2.947 -4.640 1.00 82.38 90 ARG A CA 1
ATOM 751 C C . ARG A 1 90 ? -1.555 4.422 -5.005 1.00 82.38 90 ARG A C 1
ATOM 753 O O . ARG A 1 90 ? -1.899 4.838 -6.117 1.00 82.38 90 ARG A O 1
ATOM 760 N N . ASN A 1 91 ? -1.002 5.221 -4.097 1.00 81.00 91 ASN A N 1
ATOM 761 C CA . ASN A 1 91 ? -0.814 6.652 -4.310 1.00 81.00 91 ASN A CA 1
ATOM 762 C C . ASN A 1 91 ? 0.645 6.953 -4.669 1.00 81.00 91 ASN A C 1
ATOM 764 O O . ASN A 1 91 ? 1.505 7.052 -3.797 1.00 81.00 91 ASN A O 1
ATOM 768 N N . LEU A 1 92 ? 0.923 7.068 -5.972 1.00 82.19 92 LEU A N 1
ATOM 769 C CA . LEU A 1 92 ? 2.284 7.247 -6.484 1.00 82.19 92 LEU A CA 1
ATOM 770 C C . LEU A 1 92 ? 2.936 8.543 -6.004 1.00 82.19 92 LEU A C 1
ATOM 772 O O . LEU A 1 92 ? 4.134 8.558 -5.748 1.00 82.19 92 LEU A O 1
ATOM 776 N N . GLU A 1 93 ? 2.159 9.609 -5.835 1.00 83.25 93 GLU A N 1
ATOM 777 C CA . GLU A 1 93 ? 2.684 10.882 -5.342 1.00 83.25 93 GLU A CA 1
ATOM 778 C C . GLU A 1 93 ? 3.081 10.779 -3.866 1.00 83.25 93 GLU A C 1
ATOM 780 O O . GLU A 1 93 ? 4.137 11.272 -3.472 1.00 83.25 93 GLU A O 1
ATOM 785 N N . TRP A 1 94 ? 2.307 10.045 -3.061 1.00 83.00 94 TRP A N 1
ATOM 786 C CA . TRP A 1 94 ? 2.703 9.736 -1.684 1.00 83.00 94 TRP A CA 1
ATOM 787 C C . TRP A 1 94 ? 3.944 8.848 -1.640 1.00 83.00 94 TRP A C 1
ATOM 789 O O . TRP A 1 94 ? 4.834 9.107 -0.839 1.00 83.00 94 TRP A O 1
ATOM 799 N N . MET A 1 95 ? 4.049 7.859 -2.533 1.00 85.62 95 MET A N 1
ATOM 800 C CA . MET A 1 95 ? 5.244 7.016 -2.638 1.00 85.62 95 MET A CA 1
ATOM 801 C C . MET A 1 95 ? 6.489 7.824 -3.019 1.00 85.62 95 MET A C 1
ATOM 803 O O . MET A 1 95 ? 7.522 7.653 -2.382 1.00 85.62 95 MET A O 1
ATOM 807 N N . LYS A 1 96 ? 6.399 8.738 -3.995 1.00 86.56 96 LYS A N 1
ATOM 808 C CA . LYS A 1 96 ? 7.509 9.635 -4.370 1.00 86.56 96 LYS A CA 1
ATOM 809 C C . LYS A 1 96 ? 7.921 10.541 -3.214 1.00 86.56 96 LYS A C 1
ATOM 811 O O . LYS A 1 96 ? 9.104 10.650 -2.911 1.00 86.56 96 LYS A O 1
ATOM 816 N N . SER A 1 97 ? 6.947 11.157 -2.544 1.00 84.19 97 SER A N 1
ATOM 817 C CA . SER A 1 97 ? 7.206 12.030 -1.396 1.00 84.19 97 SER A CA 1
ATOM 818 C C . SER A 1 97 ? 7.802 11.267 -0.207 1.00 84.19 97 SER A C 1
ATOM 820 O O . SER A 1 97 ? 8.696 11.770 0.474 1.00 84.19 97 SER A O 1
ATOM 822 N N . ALA A 1 98 ? 7.337 10.045 0.057 1.00 81.81 98 ALA A N 1
ATOM 823 C CA . ALA A 1 98 ? 7.923 9.164 1.060 1.00 81.81 98 ALA A CA 1
ATOM 824 C C . ALA A 1 98 ? 9.358 8.780 0.686 1.00 81.81 98 ALA A C 1
ATOM 826 O O . ALA A 1 98 ? 10.258 8.958 1.497 1.00 81.81 98 ALA A O 1
ATOM 827 N N . TRP A 1 99 ? 9.584 8.356 -0.560 1.00 87.19 99 TRP A N 1
ATOM 828 C CA . TRP A 1 99 ? 10.901 7.975 -1.071 1.00 87.19 99 TRP A CA 1
ATOM 829 C C . TRP A 1 99 ? 11.938 9.089 -0.905 1.00 87.19 99 TRP A C 1
ATOM 831 O O . TRP A 1 99 ? 13.022 8.843 -0.383 1.00 87.19 99 TRP A O 1
ATOM 841 N N . SER A 1 100 ? 11.584 10.336 -1.241 1.00 85.69 100 SER A N 1
ATOM 842 C CA . SER A 1 100 ? 12.487 11.489 -1.089 1.00 85.69 100 SER A CA 1
ATOM 843 C C . SER A 1 100 ? 12.855 11.828 0.359 1.00 85.69 100 SER A C 1
ATOM 845 O O . SER A 1 100 ? 13.784 12.597 0.582 1.00 85.69 100 SER A O 1
ATOM 847 N N . ARG A 1 101 ? 12.106 11.311 1.341 1.00 82.56 101 ARG A N 1
ATOM 848 C CA . ARG A 1 101 ? 12.361 11.524 2.774 1.00 82.56 101 ARG A CA 1
ATOM 849 C C . ARG A 1 101 ? 13.202 10.413 3.399 1.00 82.56 101 ARG A C 1
ATOM 851 O O . ARG A 1 101 ? 13.665 10.589 4.522 1.00 82.56 101 ARG A O 1
ATOM 858 N N . LEU A 1 102 ? 13.385 9.296 2.695 1.00 83.25 102 LEU A N 1
ATOM 859 C CA . LEU A 1 102 ? 14.236 8.203 3.146 1.00 83.25 102 LEU A CA 1
ATOM 860 C C . LEU A 1 102 ? 15.709 8.599 3.038 1.00 83.25 102 LEU A C 1
ATOM 862 O O . LEU A 1 102 ? 16.115 9.189 2.036 1.00 83.25 102 LEU A O 1
ATOM 866 N N . ASP A 1 103 ? 16.503 8.237 4.043 1.00 85.62 103 ASP A N 1
ATOM 867 C CA . ASP A 1 103 ? 17.959 8.376 3.974 1.00 85.62 103 ASP A CA 1
ATOM 868 C C . ASP A 1 103 ? 18.592 7.322 3.038 1.00 85.62 103 ASP A C 1
ATOM 870 O O . ASP A 1 103 ? 17.936 6.382 2.574 1.00 85.62 103 ASP A O 1
ATOM 874 N N . GLU A 1 104 ? 19.882 7.482 2.730 1.00 87.25 104 GLU A N 1
ATOM 875 C CA . GLU A 1 104 ? 20.592 6.583 1.812 1.00 87.25 104 GLU A CA 1
ATOM 876 C C . GLU A 1 104 ? 20.613 5.127 2.300 1.00 87.25 104 GLU A C 1
ATOM 878 O O . GLU A 1 104 ? 20.533 4.206 1.482 1.00 87.25 104 GLU A O 1
ATOM 883 N N . GLU A 1 105 ? 20.688 4.896 3.612 1.00 86.88 105 GLU A N 1
ATOM 884 C CA . GLU A 1 105 ? 20.700 3.553 4.195 1.00 86.88 105 GLU A CA 1
ATOM 885 C C . GLU A 1 105 ? 19.336 2.876 4.004 1.00 86.88 105 GLU A C 1
ATOM 887 O O . GLU A 1 105 ? 19.251 1.734 3.549 1.00 86.88 105 GLU A O 1
ATOM 892 N N . GLN A 1 106 ? 18.254 3.603 4.274 1.00 84.38 106 GLN A N 1
ATOM 893 C CA . GLN A 1 106 ? 16.876 3.152 4.107 1.00 84.38 106 GLN A CA 1
ATOM 894 C C . GLN A 1 106 ? 16.546 2.870 2.642 1.00 84.38 106 GLN A C 1
ATOM 896 O O . GLN A 1 106 ? 16.006 1.806 2.328 1.00 84.38 106 GLN A O 1
ATOM 901 N N . GLN A 1 107 ? 16.914 3.776 1.731 1.00 87.44 107 GLN A N 1
ATOM 902 C CA . GLN A 1 107 ? 16.762 3.547 0.294 1.00 87.44 107 GLN A CA 1
ATOM 903 C C . GLN A 1 107 ? 17.558 2.316 -0.142 1.00 87.44 107 GLN A C 1
ATOM 905 O O . GLN A 1 107 ? 17.035 1.475 -0.870 1.00 87.44 107 GLN A O 1
ATOM 910 N N . THR A 1 108 ? 18.790 2.153 0.352 1.00 88.00 108 THR A N 1
ATOM 911 C CA . THR A 1 108 ? 19.628 0.986 0.045 1.00 88.00 108 THR A CA 1
ATOM 912 C C . THR A 1 108 ? 18.990 -0.312 0.524 1.00 88.00 108 THR A C 1
ATOM 914 O O . THR A 1 108 ? 18.978 -1.275 -0.235 1.00 88.00 108 THR A O 1
ATOM 917 N N . ARG A 1 109 ? 18.393 -0.340 1.723 1.00 84.06 109 ARG A N 1
ATOM 918 C CA . ARG A 1 109 ? 17.659 -1.513 2.231 1.00 84.06 109 ARG A CA 1
ATOM 919 C C . ARG A 1 109 ? 16.452 -1.878 1.362 1.00 84.06 109 ARG A C 1
ATOM 921 O O . ARG A 1 109 ? 16.161 -3.060 1.203 1.00 84.06 109 ARG A O 1
ATOM 928 N N . ILE A 1 110 ? 15.745 -0.895 0.800 1.00 81.69 110 ILE A N 1
ATOM 929 C CA . ILE A 1 110 ? 14.633 -1.165 -0.127 1.00 81.69 110 ILE A CA 1
ATOM 930 C C . ILE A 1 110 ? 15.171 -1.654 -1.479 1.00 81.69 110 ILE A C 1
ATOM 932 O O . ILE A 1 110 ? 14.655 -2.634 -2.015 1.00 81.69 110 ILE A O 1
ATOM 936 N N . ARG A 1 111 ? 16.239 -1.035 -2.004 1.00 82.38 111 ARG A N 1
ATOM 937 C CA . ARG A 1 111 ? 16.908 -1.462 -3.248 1.00 82.38 111 ARG A CA 1
ATOM 938 C C . ARG A 1 111 ? 17.484 -2.878 -3.152 1.00 82.38 111 ARG A C 1
ATOM 940 O O . ARG A 1 111 ? 17.503 -3.584 -4.151 1.00 82.38 111 ARG A O 1
ATOM 947 N N . SER A 1 112 ? 17.962 -3.290 -1.978 1.00 83.62 112 SER A N 1
ATOM 948 C CA . SER A 1 112 ? 18.529 -4.624 -1.741 1.00 83.62 112 SER A CA 1
ATOM 949 C C . SER A 1 112 ? 17.504 -5.661 -1.274 1.00 83.62 112 SER A C 1
ATOM 951 O O . SER A 1 112 ? 17.886 -6.776 -0.920 1.00 83.62 112 SER A O 1
ATOM 953 N N . SER A 1 113 ? 16.209 -5.323 -1.281 1.00 80.62 113 SER A N 1
ATOM 954 C CA . SER A 1 113 ? 15.132 -6.274 -0.998 1.00 80.62 113 SER A CA 1
ATOM 955 C C . SER A 1 113 ? 15.177 -7.448 -1.976 1.00 80.62 113 SER A C 1
ATOM 957 O O . SER A 1 113 ? 15.373 -7.240 -3.165 1.00 80.62 113 SER A O 1
ATOM 959 N N . GLU A 1 114 ? 14.935 -8.677 -1.519 1.00 81.44 114 GLU A N 1
ATOM 960 C CA . GLU A 1 114 ? 14.830 -9.854 -2.403 1.00 81.44 114 GLU A CA 1
ATOM 961 C C . GLU A 1 114 ? 13.595 -9.812 -3.327 1.00 81.44 114 GLU A C 1
ATOM 963 O O . GLU A 1 114 ? 13.463 -10.635 -4.232 1.00 81.44 114 GLU A O 1
ATOM 968 N N . ASP A 1 115 ? 12.675 -8.866 -3.111 1.00 84.56 115 ASP A N 1
ATOM 969 C CA . ASP A 1 115 ? 11.465 -8.706 -3.911 1.00 84.56 115 ASP A CA 1
ATOM 970 C C . ASP A 1 115 ? 11.726 -7.831 -5.150 1.00 84.56 115 ASP A C 1
ATOM 972 O O . ASP A 1 115 ? 11.859 -6.608 -5.052 1.00 84.56 115 ASP A O 1
ATOM 976 N N . GLU A 1 116 ? 11.754 -8.452 -6.334 1.00 87.94 116 GLU A N 1
ATOM 977 C CA . GLU A 1 116 ? 11.973 -7.764 -7.614 1.00 87.94 116 GLU A CA 1
ATOM 978 C C . GLU A 1 116 ? 10.951 -6.637 -7.857 1.00 87.94 116 GLU A C 1
ATOM 980 O O . GLU A 1 116 ? 11.294 -5.596 -8.426 1.00 87.94 116 GLU A O 1
ATOM 985 N N . LEU A 1 117 ? 9.713 -6.786 -7.365 1.00 89.00 117 LEU A N 1
ATOM 986 C CA . LEU A 1 117 ? 8.688 -5.749 -7.483 1.00 89.00 117 LEU A CA 1
ATOM 987 C C . LEU A 1 117 ? 9.074 -4.492 -6.692 1.00 89.00 117 LEU A C 1
ATOM 989 O O . LEU A 1 117 ? 8.903 -3.372 -7.177 1.00 89.00 117 LEU A O 1
ATOM 993 N N . MET A 1 118 ? 9.622 -4.673 -5.487 1.00 86.31 118 MET A N 1
ATOM 994 C CA . MET A 1 118 ? 10.101 -3.571 -4.649 1.00 86.31 118 MET A CA 1
ATOM 995 C C . MET A 1 118 ? 11.313 -2.891 -5.278 1.00 86.31 118 MET A C 1
ATOM 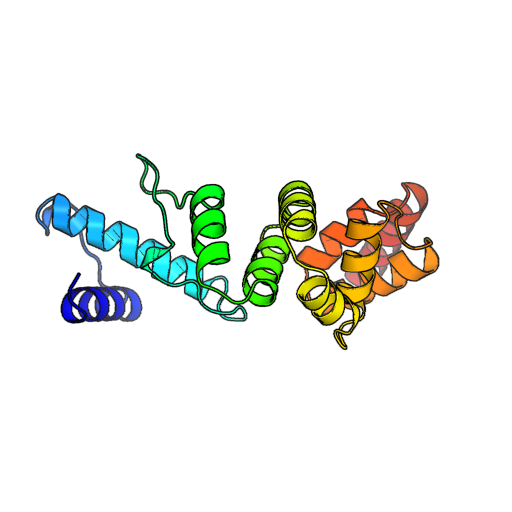997 O O . MET A 1 118 ? 11.361 -1.662 -5.316 1.00 86.31 118 MET A O 1
ATOM 1001 N N . GLN A 1 119 ? 12.251 -3.671 -5.824 1.00 88.19 119 GLN A N 1
ATOM 1002 C CA . GLN A 1 119 ? 13.428 -3.130 -6.507 1.00 88.19 119 GLN A CA 1
ATOM 1003 C C . GLN A 1 119 ? 13.040 -2.279 -7.720 1.00 88.19 119 GLN A C 1
ATOM 1005 O O . GLN A 1 119 ? 13.504 -1.150 -7.860 1.00 88.19 119 GLN A O 1
ATOM 1010 N N . ALA A 1 120 ? 12.157 -2.791 -8.583 1.00 91.00 120 ALA A N 1
ATOM 1011 C CA . ALA A 1 120 ? 11.721 -2.072 -9.776 1.00 91.00 120 ALA A CA 1
ATOM 1012 C C . ALA A 1 120 ? 10.947 -0.790 -9.433 1.00 91.00 120 ALA A C 1
ATOM 1014 O O . ALA A 1 120 ? 11.083 0.225 -10.118 1.00 91.00 120 ALA A O 1
ATOM 1015 N N . LEU A 1 121 ? 10.143 -0.819 -8.365 1.00 90.19 121 LEU A N 1
ATOM 1016 C CA . LEU A 1 121 ? 9.456 0.372 -7.881 1.00 90.19 121 LEU A CA 1
ATOM 1017 C C . LEU A 1 121 ? 10.444 1.400 -7.314 1.00 90.19 121 LEU A C 1
ATOM 1019 O O . LEU A 1 121 ? 10.306 2.583 -7.611 1.00 90.19 121 LEU A O 1
ATOM 1023 N N . ALA A 1 122 ? 11.441 0.968 -6.540 1.00 89.38 122 ALA A N 1
ATOM 1024 C CA . ALA A 1 122 ? 12.491 1.837 -6.014 1.00 89.38 122 ALA A CA 1
ATOM 1025 C C . ALA A 1 122 ? 13.288 2.515 -7.139 1.00 89.38 122 ALA A C 1
ATOM 1027 O O . ALA A 1 122 ? 13.433 3.736 -7.140 1.00 89.38 122 ALA A O 1
ATOM 1028 N N . GLU A 1 123 ? 13.716 1.743 -8.143 1.00 91.00 123 GLU A N 1
ATOM 1029 C CA . GLU A 1 123 ? 14.418 2.250 -9.329 1.00 91.00 123 GLU A CA 1
ATOM 1030 C C . GLU A 1 123 ? 13.580 3.305 -10.070 1.00 91.00 123 GLU A C 1
ATOM 1032 O O . GLU A 1 123 ? 14.089 4.361 -10.455 1.00 91.00 123 GLU A O 1
ATOM 1037 N N . TYR A 1 124 ? 12.273 3.064 -10.215 1.00 91.81 124 TYR A N 1
ATOM 1038 C CA . TYR A 1 124 ? 11.358 4.035 -10.811 1.00 91.81 124 TYR A CA 1
ATOM 1039 C C . TYR A 1 124 ? 11.210 5.308 -9.969 1.00 91.81 124 TYR A C 1
ATOM 1041 O O . TYR A 1 124 ? 11.198 6.406 -10.520 1.00 91.81 124 TYR A O 1
ATOM 1049 N N . LEU A 1 125 ? 11.064 5.193 -8.647 1.00 90.69 125 LEU A N 1
ATOM 1050 C CA . LEU A 1 125 ? 10.897 6.357 -7.768 1.00 90.69 125 LEU A CA 1
ATOM 1051 C C . LEU A 1 125 ? 12.155 7.225 -7.709 1.00 90.69 125 LEU A C 1
ATOM 1053 O O . LEU A 1 125 ? 12.051 8.436 -7.531 1.00 90.69 125 LEU A O 1
ATOM 1057 N N . GLU A 1 126 ? 13.321 6.614 -7.889 1.00 90.38 126 GLU A N 1
ATOM 1058 C CA . GLU A 1 126 ? 14.611 7.291 -7.942 1.00 90.38 126 GLU A CA 1
ATOM 1059 C C . GLU A 1 126 ? 14.864 7.975 -9.289 1.00 90.38 126 GLU A C 1
ATOM 1061 O O . GLU A 1 126 ? 15.230 9.148 -9.335 1.00 90.38 126 GLU A O 1
ATOM 1066 N N . THR A 1 127 ? 14.659 7.260 -10.395 1.00 91.19 127 THR A N 1
ATOM 1067 C CA . THR A 1 127 ? 15.031 7.750 -11.733 1.00 91.19 127 THR A CA 1
ATOM 1068 C C . THR A 1 127 ? 13.897 8.477 -12.453 1.00 91.19 127 THR A C 1
ATOM 1070 O O . THR A 1 127 ? 14.135 9.230 -13.396 1.00 91.19 127 THR A O 1
ATOM 1073 N N . GLY A 1 128 ? 12.647 8.226 -12.057 1.00 89.88 128 GLY A N 1
ATOM 1074 C CA . GLY A 1 128 ? 11.447 8.620 -12.795 1.00 89.88 128 GLY A CA 1
ATOM 1075 C C . GLY A 1 128 ? 11.244 7.856 -14.109 1.00 89.88 128 GLY A C 1
ATOM 1076 O O . GLY A 1 128 ? 10.267 8.117 -14.817 1.00 89.88 128 GLY A O 1
ATOM 1077 N N . VAL A 1 129 ? 12.140 6.924 -14.451 1.00 91.88 129 VAL A N 1
ATOM 1078 C CA . VAL A 1 129 ? 12.1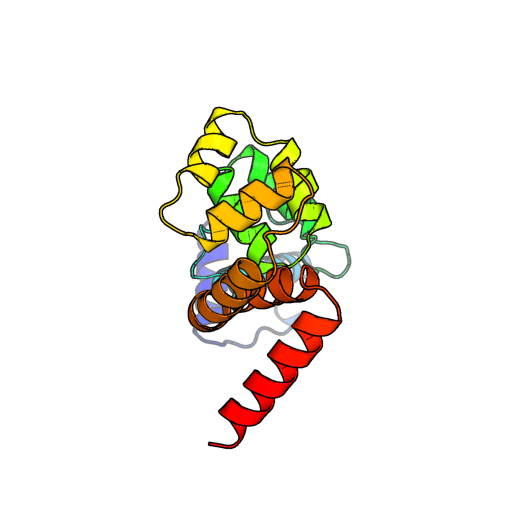27 6.195 -15.719 1.00 91.88 129 VAL A CA 1
ATOM 1079 C C . VAL A 1 129 ? 11.451 4.840 -15.510 1.00 91.88 129 VAL A C 1
ATOM 1081 O O . VAL A 1 129 ? 11.902 4.050 -14.679 1.00 91.88 129 VAL A O 1
ATOM 1084 N N . PRO A 1 130 ? 10.355 4.538 -16.228 1.00 91.50 130 PRO A N 1
ATOM 1085 C CA . PRO A 1 130 ? 9.725 3.229 -16.137 1.00 91.50 130 PRO A CA 1
ATOM 1086 C C . PRO A 1 130 ? 10.663 2.137 -16.679 1.00 91.50 130 PRO A C 1
ATOM 1088 O O . PRO A 1 130 ? 11.376 2.379 -17.659 1.00 91.50 130 PRO A O 1
ATOM 1091 N N . PRO A 1 131 ? 10.640 0.918 -16.105 1.00 92.69 131 PRO A N 1
ATOM 1092 C CA . PRO A 1 131 ? 11.361 -0.214 -16.672 1.00 92.69 131 PRO A CA 1
ATOM 1093 C C . PRO A 1 131 ? 10.960 -0.458 -18.139 1.00 92.69 131 PRO A C 1
ATOM 1095 O O . PRO A 1 131 ? 9.845 -0.122 -18.547 1.00 92.69 131 PRO A O 1
ATOM 1098 N N . PRO A 1 132 ? 11.826 -1.079 -18.956 1.00 93.00 132 PRO A N 1
ATOM 1099 C CA . PRO A 1 132 ? 11.490 -1.371 -20.344 1.00 93.00 132 PRO A CA 1
ATOM 1100 C C . PRO A 1 132 ? 10.270 -2.299 -20.439 1.00 93.00 132 PRO A C 1
ATOM 1102 O O . PRO A 1 132 ? 10.054 -3.151 -19.577 1.00 93.00 132 PRO A O 1
ATOM 1105 N N . ASN A 1 133 ? 9.496 -2.175 -21.523 1.00 92.50 133 ASN A N 1
ATOM 1106 C CA . ASN A 1 133 ? 8.197 -2.842 -21.693 1.00 92.50 133 ASN A CA 1
ATOM 1107 C C . ASN A 1 133 ? 8.212 -4.358 -21.412 1.00 92.50 133 ASN A C 1
ATOM 1109 O O . ASN A 1 133 ? 7.284 -4.876 -20.794 1.00 92.50 133 ASN A O 1
ATOM 1113 N N . TYR A 1 134 ? 9.266 -5.076 -21.816 1.00 92.25 134 TYR A N 1
ATOM 1114 C CA . TYR A 1 134 ? 9.379 -6.514 -21.542 1.00 92.25 134 TYR A CA 1
ATOM 1115 C C . TYR A 1 134 ? 9.480 -6.814 -20.035 1.00 92.25 134 TYR A C 1
ATOM 1117 O O . TYR A 1 134 ? 8.869 -7.769 -19.557 1.00 92.25 134 TYR A O 1
ATOM 1125 N N . ARG A 1 135 ? 10.207 -5.976 -19.280 1.00 94.62 135 ARG A N 1
ATOM 1126 C CA . ARG A 1 135 ? 10.369 -6.099 -17.827 1.00 94.62 135 ARG A CA 1
ATOM 1127 C C . ARG A 1 135 ? 9.097 -5.657 -17.114 1.00 94.62 135 ARG A C 1
ATOM 1129 O O . ARG A 1 135 ? 8.631 -6.372 -16.240 1.00 94.62 135 ARG A O 1
ATOM 1136 N N . LEU A 1 136 ? 8.469 -4.558 -17.541 1.00 94.31 136 LEU A N 1
ATOM 1137 C CA . LEU A 1 136 ? 7.166 -4.129 -17.012 1.00 94.31 136 LEU A CA 1
ATOM 1138 C C . LEU A 1 136 ? 6.089 -5.207 -17.156 1.00 94.31 136 LEU A C 1
ATOM 1140 O O . LEU A 1 136 ? 5.303 -5.413 -16.235 1.00 94.31 136 LEU A O 1
ATOM 1144 N N . PHE A 1 137 ? 6.062 -5.919 -18.283 1.00 94.19 137 PHE A N 1
ATOM 1145 C CA . PHE A 1 137 ? 5.123 -7.019 -18.479 1.00 94.19 137 PHE A CA 1
ATOM 1146 C C . PHE A 1 137 ? 5.380 -8.189 -17.518 1.00 94.19 137 PHE A C 1
ATOM 1148 O O . PHE A 1 137 ? 4.431 -8.755 -16.972 1.00 94.19 137 PHE A O 1
ATOM 1155 N N . ALA A 1 138 ? 6.649 -8.534 -17.276 1.00 94.06 138 ALA A N 1
ATOM 1156 C CA . ALA A 1 138 ? 7.025 -9.558 -16.302 1.00 94.06 138 ALA A CA 1
ATOM 1157 C C . ALA A 1 138 ? 6.643 -9.143 -14.869 1.00 94.06 138 ALA A C 1
ATOM 1159 O O . ALA A 1 138 ? 5.935 -9.886 -14.190 1.00 94.06 138 ALA A O 1
ATOM 1160 N N . LEU A 1 139 ? 6.994 -7.916 -14.467 1.00 94.81 139 LEU A N 1
ATOM 1161 C CA . LEU A 1 139 ? 6.638 -7.328 -13.171 1.00 94.81 139 LEU A CA 1
ATOM 1162 C C . LEU A 1 139 ? 5.120 -7.270 -12.969 1.00 94.81 139 LEU A C 1
ATOM 1164 O O . LEU A 1 139 ? 4.621 -7.576 -11.891 1.00 94.81 139 LEU A O 1
ATOM 1168 N N . TYR A 1 140 ? 4.356 -6.928 -14.011 1.00 94.56 140 TYR A N 1
ATOM 1169 C CA . TYR A 1 140 ? 2.894 -6.954 -13.972 1.00 94.56 140 TYR A CA 1
ATOM 1170 C C . TYR A 1 140 ? 2.360 -8.359 -13.663 1.00 94.56 140 TYR A C 1
ATOM 1172 O O . TYR A 1 140 ? 1.491 -8.515 -12.798 1.00 94.56 140 TYR A O 1
ATOM 1180 N N . LYS A 1 141 ? 2.879 -9.386 -14.350 1.00 92.69 141 LYS A N 1
ATOM 1181 C CA . LYS A 1 141 ? 2.473 -10.783 -14.143 1.00 92.69 141 LYS A CA 1
ATOM 1182 C C . LYS A 1 141 ? 2.836 -11.289 -12.753 1.00 92.69 141 LYS A C 1
ATOM 1184 O O . LYS A 1 141 ? 2.032 -11.970 -12.126 1.00 92.69 141 LYS A O 1
ATOM 1189 N N . GLU A 1 142 ? 4.014 -10.942 -12.259 1.00 93.06 142 GLU A N 1
ATOM 1190 C CA . GLU A 1 142 ? 4.435 -11.305 -10.910 1.00 93.06 142 GLU A CA 1
ATOM 1191 C C . GLU A 1 142 ? 3.603 -10.574 -9.845 1.00 93.06 142 GLU A C 1
ATOM 1193 O O . GLU A 1 142 ? 3.086 -11.189 -8.910 1.00 93.06 142 GLU A O 1
ATOM 1198 N N . ALA A 1 143 ? 3.360 -9.277 -10.024 1.00 91.88 143 ALA A N 1
ATOM 1199 C CA . ALA A 1 143 ? 2.510 -8.508 -9.126 1.00 91.88 143 ALA A CA 1
ATOM 1200 C C . ALA A 1 143 ? 1.063 -9.028 -9.103 1.00 91.88 143 ALA A C 1
ATOM 1202 O O . ALA A 1 143 ? 0.411 -8.976 -8.062 1.00 91.88 143 ALA A O 1
ATOM 1203 N N . LYS A 1 144 ? 0.553 -9.598 -10.204 1.00 89.44 144 LYS A N 1
ATOM 1204 C CA . LYS A 1 144 ? -0.778 -10.230 -10.245 1.00 89.44 144 LYS A CA 1
ATOM 1205 C C . LYS A 1 144 ? -0.947 -11.330 -9.196 1.00 89.44 144 LYS A C 1
ATOM 1207 O O . LYS A 1 144 ? -2.045 -11.462 -8.661 1.00 89.44 144 LYS A O 1
ATOM 1212 N N . THR A 1 145 ? 0.106 -12.086 -8.883 1.00 86.62 145 THR A N 1
ATOM 1213 C CA . THR A 1 145 ? 0.043 -13.182 -7.903 1.00 86.62 145 THR A CA 1
ATOM 1214 C C . THR A 1 145 ? 0.440 -12.739 -6.496 1.00 86.62 145 THR A C 1
ATOM 1216 O O . THR A 1 145 ? -0.112 -13.254 -5.523 1.00 86.62 145 THR A O 1
ATOM 1219 N N . LYS A 1 146 ? 1.357 -11.771 -6.373 1.00 84.62 146 LYS A N 1
ATOM 1220 C CA . LYS A 1 146 ? 1.901 -11.329 -5.079 1.00 84.62 146 LYS A CA 1
ATOM 1221 C C . LYS A 1 146 ? 1.178 -10.126 -4.475 1.00 84.62 146 LYS A C 1
ATOM 1223 O O . LYS A 1 146 ? 0.853 -10.138 -3.289 1.00 84.62 146 LYS A O 1
ATOM 1228 N N . ASN A 1 147 ? 0.931 -9.085 -5.269 1.00 82.00 147 ASN A N 1
ATOM 1229 C CA . ASN A 1 147 ? 0.397 -7.811 -4.795 1.00 82.00 147 ASN A CA 1
ATOM 1230 C C . ASN A 1 147 ? -0.440 -7.100 -5.881 1.00 82.00 147 ASN A C 1
ATOM 1232 O O . ASN A 1 147 ? 0.071 -6.424 -6.780 1.00 82.00 147 ASN A O 1
ATOM 1236 N N . ALA A 1 148 ? -1.768 -7.190 -5.753 1.00 83.62 148 ALA A N 1
ATOM 1237 C CA . ALA A 1 148 ? -2.706 -6.597 -6.706 1.00 83.62 148 ALA A CA 1
ATOM 1238 C C . ALA A 1 148 ? -2.596 -5.062 -6.822 1.00 83.62 148 ALA A C 1
ATOM 1240 O O . ALA A 1 148 ? -2.977 -4.501 -7.854 1.00 83.62 148 ALA A O 1
ATOM 1241 N N . ASN A 1 149 ? -2.086 -4.378 -5.793 1.00 86.50 149 ASN A N 1
ATOM 1242 C CA . ASN A 1 149 ? -1.879 -2.929 -5.798 1.00 86.50 149 ASN A CA 1
ATOM 1243 C C . ASN A 1 149 ? -0.668 -2.561 -6.655 1.00 86.50 149 ASN A C 1
ATOM 1245 O O . ASN A 1 149 ? -0.783 -1.708 -7.537 1.00 86.50 149 ASN A O 1
ATOM 1249 N N . MET A 1 150 ? 0.447 -3.273 -6.478 1.00 87.19 150 MET A N 1
ATOM 1250 C CA . MET A 1 150 ? 1.630 -3.139 -7.331 1.00 87.19 150 MET A CA 1
ATOM 1251 C C . MET A 1 150 ? 1.315 -3.426 -8.795 1.00 87.19 150 MET A C 1
ATOM 1253 O O . MET A 1 150 ? 1.770 -2.700 -9.674 1.00 87.19 150 MET A O 1
ATOM 1257 N N . ARG A 1 151 ? 0.450 -4.410 -9.074 1.00 90.88 151 ARG A N 1
ATOM 1258 C CA . ARG A 1 151 ? 0.006 -4.704 -10.446 1.00 90.88 151 ARG A CA 1
ATOM 1259 C C . ARG A 1 151 ? -0.577 -3.464 -11.126 1.00 90.88 151 ARG A C 1
ATOM 1261 O O . ARG A 1 151 ? -0.285 -3.198 -12.289 1.00 90.88 151 ARG A O 1
ATOM 1268 N N . ILE A 1 152 ? -1.402 -2.700 -10.408 1.00 90.31 152 ILE A N 1
ATOM 1269 C CA . ILE A 1 152 ? -2.015 -1.474 -10.937 1.00 90.31 152 ILE A CA 1
ATOM 1270 C C . ILE A 1 152 ? -0.957 -0.393 -11.161 1.00 90.31 152 ILE A C 1
ATOM 1272 O O . ILE A 1 152 ? -1.036 0.325 -12.155 1.00 90.31 152 ILE A O 1
ATOM 1276 N N . ILE A 1 153 ? 0.024 -0.283 -10.265 1.00 90.44 153 ILE A N 1
ATOM 1277 C CA . ILE A 1 153 ? 1.136 0.662 -10.401 1.00 90.44 153 ILE A CA 1
ATOM 1278 C C . ILE A 1 153 ? 1.931 0.352 -11.678 1.00 90.44 153 ILE A C 1
ATOM 1280 O O . ILE A 1 153 ? 2.062 1.228 -12.530 1.00 90.44 153 ILE A O 1
ATOM 1284 N N . PHE A 1 154 ? 2.356 -0.900 -11.878 1.00 92.62 154 PHE A N 1
ATOM 1285 C CA . PHE A 1 154 ? 3.097 -1.300 -13.080 1.00 92.62 154 PHE A CA 1
ATOM 1286 C C . PHE A 1 154 ? 2.272 -1.171 -14.360 1.00 92.62 154 PHE A C 1
ATOM 1288 O O . PHE A 1 154 ? 2.782 -0.709 -15.377 1.00 92.62 154 PHE A O 1
ATOM 1295 N N . TRP A 1 155 ? 0.976 -1.492 -14.320 1.00 92.94 155 TRP A N 1
ATOM 1296 C CA . TRP A 1 155 ? 0.089 -1.274 -15.465 1.00 92.94 155 TRP A CA 1
ATOM 1297 C C . TRP A 1 155 ? 0.014 0.207 -15.867 1.00 92.94 155 TRP A C 1
ATOM 1299 O O . TRP A 1 155 ? 0.075 0.529 -17.054 1.00 92.94 155 TRP A O 1
ATOM 1309 N N . LYS A 1 156 ? -0.053 1.127 -14.894 1.00 91.25 156 LYS A N 1
ATOM 1310 C CA . LYS A 1 156 ? -0.048 2.577 -15.159 1.00 91.25 156 LYS A CA 1
ATOM 1311 C C . LYS A 1 156 ? 1.281 3.081 -15.733 1.00 91.25 156 LYS A C 1
ATOM 1313 O O . LYS A 1 156 ? 1.277 4.116 -16.387 1.00 91.25 156 LYS A O 1
ATOM 1318 N N . MET A 1 157 ? 2.386 2.373 -15.494 1.00 91.69 157 MET A N 1
ATOM 1319 C CA . MET A 1 157 ? 3.705 2.691 -16.061 1.00 91.69 157 MET A CA 1
ATOM 1320 C C . MET A 1 157 ? 3.878 2.201 -17.504 1.00 91.69 157 MET A C 1
ATOM 1322 O O . MET A 1 157 ? 4.793 2.646 -18.190 1.00 91.69 157 MET A O 1
ATOM 1326 N N . CYS A 1 158 ? 3.033 1.274 -17.962 1.00 93.19 158 CYS A N 1
ATOM 1327 C CA . CYS A 1 158 ? 3.107 0.722 -19.310 1.00 93.19 158 CYS A CA 1
ATOM 1328 C C . CYS A 1 158 ? 2.739 1.766 -20.373 1.00 93.19 158 CYS A C 1
ATOM 1330 O O . CYS A 1 158 ? 1.847 2.591 -20.166 1.00 93.19 158 CYS A O 1
ATOM 1332 N N . SER A 1 159 ? 3.361 1.659 -21.553 1.00 92.94 159 SER A N 1
ATOM 1333 C CA . SER A 1 159 ? 2.895 2.379 -22.743 1.00 92.94 159 SER A CA 1
ATOM 1334 C C . SER A 1 159 ? 1.489 1.916 -23.144 1.00 92.94 159 SER A C 1
ATOM 1336 O O . SER A 1 159 ? 1.056 0.818 -22.778 1.00 92.94 159 SER A O 1
ATOM 1338 N N . THR A 1 160 ? 0.767 2.728 -23.916 1.00 94.25 160 THR A N 1
ATOM 1339 C CA . THR A 1 160 ? -0.598 2.399 -24.358 1.00 94.25 160 THR A CA 1
ATOM 1340 C C . THR A 1 160 ? -0.653 1.075 -25.122 1.00 94.25 160 THR A C 1
ATOM 1342 O O . THR A 1 160 ? -1.561 0.275 -24.903 1.00 94.25 160 THR A O 1
ATOM 1345 N N . GLU A 1 161 ? 0.338 0.798 -25.967 1.00 95.06 161 GLU A N 1
ATOM 1346 C CA . GLU A 1 161 ? 0.438 -0.451 -26.727 1.00 95.06 161 GLU A CA 1
ATOM 1347 C C . GLU A 1 161 ? 0.597 -1.649 -25.786 1.00 95.06 161 GLU A C 1
ATOM 1349 O O . GLU A 1 161 ? -0.096 -2.657 -25.930 1.00 95.06 161 GLU A O 1
ATOM 1354 N N . LEU A 1 162 ? 1.462 -1.536 -24.772 1.00 94.25 162 LEU A N 1
ATOM 1355 C CA . LEU A 1 162 ? 1.649 -2.606 -23.798 1.00 94.25 162 LEU A CA 1
ATOM 1356 C C . LEU A 1 162 ? 0.403 -2.806 -22.923 1.00 94.25 162 LEU A C 1
ATOM 1358 O O . LEU A 1 162 ? 0.039 -3.946 -22.637 1.00 94.25 162 LEU A O 1
ATOM 1362 N N . GLN A 1 163 ? -0.297 -1.734 -22.541 1.00 96.06 163 GLN A N 1
ATOM 1363 C CA . GLN A 1 163 ? -1.570 -1.843 -21.823 1.00 96.06 163 GLN A CA 1
ATOM 1364 C C . GLN A 1 163 ? -2.613 -2.617 -22.638 1.00 96.06 163 GLN A C 1
ATOM 1366 O O . GLN A 1 163 ? -3.310 -3.460 -22.076 1.00 96.06 163 GLN A O 1
ATOM 1371 N N . GLN A 1 164 ? -2.701 -2.382 -23.952 1.00 95.56 164 GLN A N 1
ATOM 1372 C CA . GLN A 1 164 ? -3.594 -3.137 -24.838 1.00 95.56 164 GLN A CA 1
ATOM 1373 C C . GLN A 1 164 ? -3.217 -4.620 -24.883 1.00 95.56 164 GLN A C 1
ATOM 1375 O O . GLN A 1 164 ? -4.090 -5.473 -24.739 1.00 95.56 164 GLN A O 1
ATOM 1380 N N . VAL A 1 165 ? -1.925 -4.936 -25.020 1.00 94.19 165 VAL A N 1
ATOM 1381 C CA . VAL A 1 165 ? -1.431 -6.323 -24.995 1.00 94.19 165 VAL A CA 1
ATOM 1382 C C . VAL A 1 165 ? -1.777 -7.005 -23.671 1.00 94.19 165 VAL A C 1
ATOM 1384 O O . VAL A 1 165 ? -2.306 -8.114 -23.683 1.00 94.19 165 VAL A O 1
ATOM 1387 N N . ILE A 1 166 ? -1.544 -6.337 -22.537 1.00 94.50 166 ILE A N 1
ATOM 1388 C CA . ILE A 1 166 ? -1.918 -6.843 -21.210 1.00 94.50 166 ILE A CA 1
ATOM 1389 C C . ILE A 1 166 ? -3.415 -7.144 -21.155 1.00 94.50 166 ILE A C 1
ATOM 1391 O O . ILE A 1 166 ? -3.798 -8.228 -20.729 1.00 94.50 166 ILE A O 1
ATOM 1395 N N . LEU A 1 167 ? -4.264 -6.221 -21.615 1.00 94.38 167 LEU A N 1
ATOM 1396 C CA . LEU A 1 167 ? -5.710 -6.430 -21.622 1.00 94.38 167 LEU A CA 1
ATOM 1397 C C . LEU A 1 167 ? -6.101 -7.640 -22.476 1.00 94.38 167 LEU A C 1
ATOM 1399 O O . LEU A 1 167 ? -6.887 -8.462 -22.014 1.00 94.38 167 LEU A O 1
ATOM 1403 N N . PHE A 1 168 ? -5.540 -7.796 -23.679 1.00 94.19 168 PHE A N 1
ATOM 1404 C CA . PHE A 1 168 ? -5.799 -8.972 -24.517 1.00 94.19 168 PHE A CA 1
ATOM 1405 C C . PHE A 1 168 ? -5.395 -10.281 -23.831 1.00 94.19 168 PHE A C 1
ATOM 1407 O O . PHE A 1 168 ? -6.150 -11.252 -23.888 1.00 94.19 168 PHE A O 1
ATOM 1414 N N . VAL A 1 169 ? -4.242 -10.301 -23.159 1.00 91.38 169 VAL A N 1
ATOM 1415 C CA . VAL A 1 169 ? -3.770 -11.463 -22.394 1.00 91.38 169 VAL A CA 1
ATOM 1416 C C . VAL A 1 169 ? -4.717 -11.772 -21.235 1.00 91.38 169 VAL A C 1
ATOM 1418 O O . VAL A 1 169 ? -5.153 -12.910 -21.105 1.00 91.38 169 VAL A O 1
ATOM 1421 N N . GLU A 1 170 ? -5.116 -10.769 -20.449 1.00 92.12 170 GLU A N 1
ATOM 1422 C CA . GLU A 1 170 ? -6.078 -10.936 -19.351 1.00 92.12 170 GLU A CA 1
ATOM 1423 C C . GLU A 1 170 ? -7.437 -11.454 -19.855 1.00 92.12 170 GLU A C 1
ATOM 1425 O O . GLU A 1 170 ? -8.019 -12.361 -19.256 1.00 92.12 170 GLU A O 1
ATOM 1430 N N . PHE A 1 171 ? -7.937 -10.933 -20.981 1.00 92.44 171 PHE A N 1
ATOM 1431 C CA . PHE A 1 171 ? -9.177 -11.413 -21.599 1.00 92.44 171 PHE A CA 1
ATOM 1432 C C . PHE A 1 171 ? -9.079 -12.868 -22.054 1.00 92.44 171 PHE A C 1
ATOM 1434 O O . PHE A 1 171 ? -10.043 -13.617 -21.895 1.00 92.44 171 PHE A O 1
ATOM 1441 N N . TYR A 1 172 ? -7.945 -13.260 -22.635 1.00 91.12 172 TYR A N 1
ATOM 1442 C CA . TYR A 1 172 ? -7.708 -14.632 -23.066 1.00 91.12 172 TYR A CA 1
ATOM 1443 C C . TYR A 1 172 ? -7.631 -15.588 -21.870 1.00 91.12 172 TYR A C 1
ATOM 1445 O O . TYR A 1 172 ? -8.336 -16.593 -21.857 1.00 91.12 172 TYR A O 1
ATOM 1453 N N . GLU A 1 173 ? -6.852 -15.238 -20.843 1.00 88.31 173 GLU A N 1
ATOM 1454 C CA . GLU A 1 173 ? -6.702 -16.033 -19.617 1.00 88.31 173 GLU A CA 1
ATOM 1455 C C . GLU A 1 173 ? -8.023 -16.180 -18.845 1.00 88.31 173 GLU A C 1
ATOM 1457 O O . GLU A 1 173 ? -8.273 -17.229 -18.271 1.00 88.31 173 GLU A O 1
ATOM 1462 N N . THR A 1 174 ? -8.897 -15.167 -18.854 1.00 85.00 174 THR A N 1
ATOM 1463 C CA . THR A 1 174 ? -10.197 -15.219 -18.150 1.00 85.00 174 THR A CA 1
ATOM 1464 C C . THR A 1 174 ? -11.230 -16.112 -18.854 1.00 85.00 174 THR A C 1
ATOM 1466 O O . THR A 1 174 ? -12.234 -16.490 -18.254 1.00 85.00 174 THR A O 1
ATOM 1469 N N . ARG A 1 175 ? -11.041 -16.407 -20.147 1.00 68.38 175 ARG A N 1
ATOM 1470 C CA . ARG A 1 175 ? -11.973 -17.225 -20.946 1.00 68.38 175 ARG A CA 1
ATOM 1471 C C . ARG A 1 175 ? -11.649 -18.722 -20.942 1.00 68.38 175 ARG A C 1
ATOM 1473 O O . ARG A 1 175 ? -12.439 -19.480 -21.506 1.00 68.38 175 ARG A O 1
ATOM 1480 N N . GLN A 1 176 ? -10.513 -19.120 -20.376 1.00 55.28 176 GLN A N 1
ATOM 1481 C CA . GLN A 1 176 ? -10.128 -20.519 -20.169 1.00 55.28 176 GLN A CA 1
ATOM 1482 C C . GLN A 1 176 ? -10.568 -20.993 -18.785 1.00 55.28 176 GLN A C 1
ATOM 1484 O O . GLN A 1 176 ? -10.959 -22.176 -18.693 1.00 55.28 176 GLN A O 1
#

Foldseek 3Di:
DDPVLLVVLVVCVVVVPDDDCVNDDNVSVLVSLLSVVLVVVCVVVVVADRQPSVLFDADPVRDTPVVSSLVSSCVPDLLVRSLVVVLLVLDVVVNLVSLVPDDPVSLVVQCPDPDPLSVQSSVCSVPVQHDPLVVLVVSLVVCVVVPPSSNVVSLVNHDPVSVVVVVVVVVVVVVD

Secondary structure (DSSP, 8-state):
--HHHHHHHHHHHHTT----GGGS-HHHHHHHHHHHHHHHHHHHTTTSPPPPGGG--B-TTS-B-HHHHHHHHTTTS-HHHHHHHHHHTT-HHHHHHHHTTS-HHHHHHHHT-S-HHHHHHHHHHHH-PPPPHHHHHHHHHHHHHH-HHHHHHHHHHS-HHHHHHHHHHHHHHHT-

Organism: NCBI:txid37863

pLDDT: mean 88.1, std 6.3, range [52.22, 96.06]

Sequence (176 aa):
MNSLFQLTVKNIVTEKLVIKANMLPWRIFLNFQQYKKILDFHKLYSKLPALPDECFVFDKDLSIDLQQTFERAEKVMDPIGVFAHYIEHRNLEWMKSAWSRLDEEQQTRIRSSEDELMQALAEYLETGVPPPNYRLFALYKEAKTKNANMRIIFWKMCSTELQQVILFVEFYETRQ